Protein AF-A0A9K3PBY8-F1 (afdb_monomer_lite)

pLDDT: mean 74.5, std 17.66, range [37.12, 93.19]

Structure (mmCIF, N/CA/C/O backbone):
data_AF-A0A9K3PBY8-F1
#
_entry.id   AF-A0A9K3PBY8-F1
#
loop_
_atom_site.group_PDB
_atom_site.id
_atom_site.type_symbol
_atom_site.label_atom_id
_atom_site.label_alt_id
_atom_site.label_comp_id
_atom_site.label_asym_id
_atom_site.label_entity_id
_atom_site.label_seq_id
_atom_site.pdbx_PDB_ins_code
_atom_site.Cartn_x
_atom_site.Cartn_y
_atom_site.Cartn_z
_atom_site.occupancy
_atom_site.B_iso_or_equiv
_atom_site.auth_seq_id
_atom_site.auth_comp_id
_atom_site.auth_asym_id
_atom_site.auth_atom_id
_atom_site.pdbx_PDB_model_num
ATOM 1 N N . MET A 1 1 ? -7.364 2.967 34.719 1.00 41.91 1 MET A N 1
ATOM 2 C CA . MET A 1 1 ? -7.931 3.936 35.688 1.00 41.91 1 MET A CA 1
ATOM 3 C C . MET A 1 1 ? -8.668 4.962 34.842 1.00 41.91 1 MET A C 1
ATOM 5 O O . MET A 1 1 ? -8.005 5.605 34.053 1.00 41.91 1 MET A O 1
ATOM 9 N N . TYR A 1 2 ? -9.995 4.992 34.735 1.00 37.12 2 TYR A N 1
ATOM 10 C CA . TYR A 1 2 ? -10.999 5.113 35.791 1.00 37.12 2 TYR A CA 1
ATOM 11 C C . TYR A 1 2 ? -12.204 4.194 35.511 1.00 37.12 2 TYR A C 1
ATOM 13 O O . TYR A 1 2 ? -12.783 4.234 34.431 1.00 37.12 2 TYR A O 1
ATOM 21 N N . MET A 1 3 ? -12.562 3.357 36.488 1.00 39.00 3 MET A N 1
ATOM 22 C CA . MET A 1 3 ? -13.798 2.569 36.519 1.00 39.00 3 MET A CA 1
ATOM 23 C C . MET A 1 3 ? -14.733 3.231 37.530 1.00 39.00 3 MET A C 1
ATOM 25 O O . MET A 1 3 ? -14.673 2.937 38.721 1.00 39.00 3 MET A O 1
ATOM 29 N N . THR A 1 4 ? -15.563 4.167 37.081 1.00 41.91 4 THR A N 1
ATOM 30 C CA . THR A 1 4 ? -16.670 4.680 37.891 1.00 41.91 4 THR A CA 1
ATOM 31 C C . THR A 1 4 ? -17.862 3.756 37.693 1.00 41.91 4 THR A C 1
ATOM 33 O O . THR A 1 4 ? -18.598 3.847 36.714 1.00 41.91 4 THR A O 1
ATOM 36 N N . VAL A 1 5 ? -18.020 2.825 38.632 1.00 45.22 5 VAL A N 1
ATOM 37 C CA . VAL A 1 5 ? -19.186 1.948 38.745 1.00 45.22 5 VAL A CA 1
ATOM 38 C C . VAL A 1 5 ? -20.350 2.815 39.228 1.00 45.22 5 VAL A C 1
ATOM 40 O O . VAL A 1 5 ? -20.573 2.975 40.427 1.00 45.22 5 VAL A O 1
ATOM 43 N N . LEU A 1 6 ? -21.048 3.473 38.298 1.00 46.47 6 LEU A N 1
ATOM 44 C CA . LEU A 1 6 ? -22.299 4.146 38.627 1.00 46.47 6 LEU A CA 1
ATOM 45 C C . LEU A 1 6 ? -23.311 3.056 38.985 1.00 46.47 6 LEU A C 1
ATOM 47 O O . LEU A 1 6 ? -23.715 2.267 38.133 1.00 46.47 6 LEU A O 1
ATOM 51 N N . SER A 1 7 ? -23.687 3.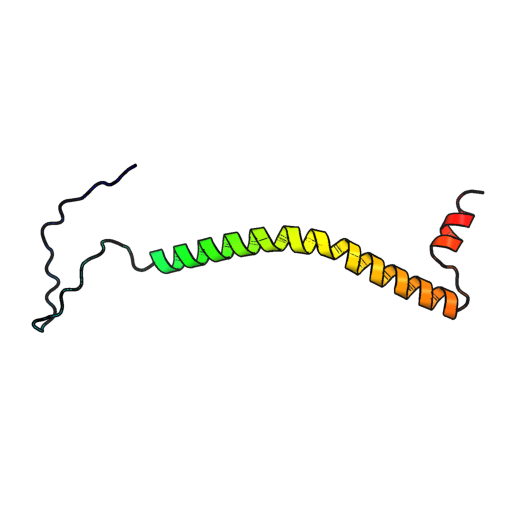011 40.261 1.00 44.19 7 SER A N 1
ATOM 52 C CA . SER A 1 7 ? -24.794 2.214 40.782 1.00 44.19 7 SER A CA 1
ATOM 53 C C . SER A 1 7 ? -26.086 2.636 40.075 1.00 44.19 7 SER A C 1
ATOM 55 O O . SER A 1 7 ? -26.786 3.558 40.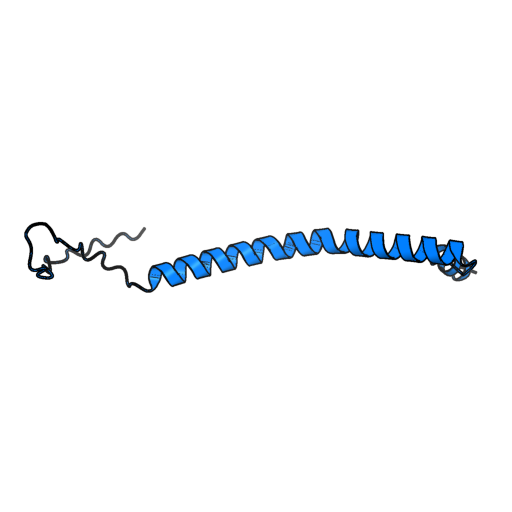498 1.00 44.19 7 SER A O 1
ATOM 57 N N . LEU A 1 8 ? -26.365 2.013 38.929 1.00 44.91 8 LEU A N 1
ATOM 58 C CA . LEU A 1 8 ? -27.618 2.182 38.214 1.00 44.91 8 LEU A CA 1
ATOM 59 C C . LEU A 1 8 ? -28.689 1.440 39.013 1.00 44.91 8 LEU A C 1
ATOM 61 O O . LEU A 1 8 ? -28.770 0.212 38.985 1.00 44.91 8 LEU A O 1
ATOM 65 N N . LYS A 1 9 ? -29.542 2.201 39.710 1.00 47.59 9 LYS A N 1
ATOM 66 C CA . LYS A 1 9 ? -30.887 1.735 40.061 1.00 47.59 9 LYS A CA 1
ATOM 67 C C . LYS A 1 9 ? -31.478 1.095 38.807 1.00 47.59 9 LYS A C 1
ATOM 69 O O . LYS A 1 9 ? -31.576 1.747 37.773 1.00 47.59 9 LYS A O 1
ATOM 74 N N . CYS A 1 10 ? -31.784 -0.192 38.920 1.00 43.00 10 CYS A N 1
ATOM 75 C CA . CYS A 1 10 ? -32.235 -1.067 37.850 1.00 43.00 10 CYS A CA 1
ATOM 76 C C . CYS A 1 10 ? -33.437 -0.453 37.109 1.00 43.00 10 CYS A C 1
ATOM 78 O O . CYS A 1 10 ? -34.579 -0.572 37.549 1.00 43.00 10 CYS A O 1
ATOM 80 N N . CYS A 1 11 ? -33.182 0.235 35.994 1.00 46.44 11 CYS A N 1
ATOM 81 C CA . CYS A 1 11 ? -34.220 0.627 35.052 1.00 46.44 11 CYS A CA 1
ATOM 82 C C . CYS A 1 11 ? -34.608 -0.624 34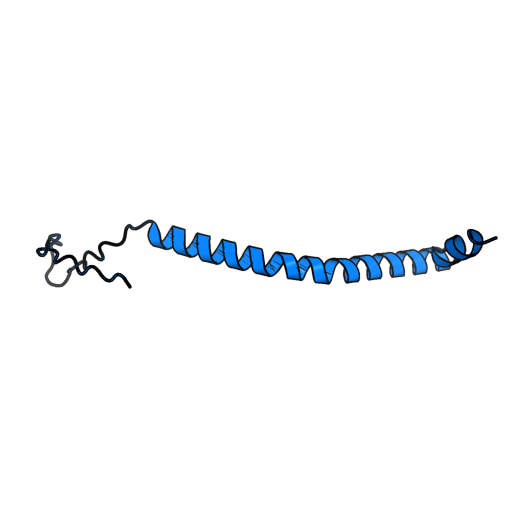.265 1.00 46.44 11 CYS A C 1
ATOM 84 O O . CYS A 1 11 ? -34.015 -0.940 33.236 1.00 46.44 11 CYS A O 1
ATOM 86 N N . THR A 1 12 ? -35.584 -1.369 34.779 1.00 48.31 12 THR A N 1
ATOM 87 C CA . THR A 1 12 ? -36.192 -2.500 34.078 1.00 48.31 12 THR A CA 1
ATOM 88 C C . THR A 1 12 ? -36.992 -1.978 32.885 1.00 48.31 12 THR A C 1
ATOM 90 O O . THR A 1 12 ? -38.153 -1.583 33.022 1.00 48.31 12 THR A O 1
ATOM 93 N N . CYS A 1 13 ? -36.374 -1.955 31.706 1.00 48.34 13 CYS A N 1
ATOM 94 C CA . CYS A 1 13 ? -37.075 -1.789 30.438 1.00 48.34 13 CYS A CA 1
ATOM 95 C C . CYS A 1 13 ? -37.995 -3.004 30.265 1.00 48.34 13 CYS A C 1
ATOM 97 O O . CYS A 1 13 ? -37.533 -4.118 30.046 1.00 48.34 13 CYS A O 1
ATOM 99 N N . ARG A 1 14 ? -39.298 -2.801 30.453 1.00 46.03 14 ARG A N 1
ATOM 100 C CA . ARG A 1 14 ? -40.324 -3.846 30.469 1.00 46.03 14 ARG A CA 1
ATOM 101 C C . ARG A 1 14 ? -40.494 -4.460 29.072 1.00 46.03 14 ARG A C 1
ATOM 103 O O . ARG A 1 14 ? -41.306 -3.977 28.287 1.00 46.03 14 ARG A O 1
ATOM 110 N N . LEU A 1 15 ? -39.757 -5.525 28.765 1.00 54.84 15 LEU A N 1
ATOM 111 C CA . LEU A 1 15 ? -40.085 -6.417 27.655 1.00 54.84 15 LEU A CA 1
ATOM 112 C C . LEU A 1 15 ? -41.156 -7.405 28.119 1.00 54.84 15 LEU A C 1
ATOM 114 O O . LEU A 1 15 ? -41.116 -7.925 29.230 1.00 54.84 15 LEU A O 1
ATOM 118 N N . LYS A 1 16 ? -42.184 -7.591 27.293 1.00 52.59 16 LYS A N 1
ATOM 119 C CA . LYS A 1 16 ? -43.453 -8.256 27.631 1.00 52.59 16 LYS A CA 1
ATOM 120 C C . LYS A 1 16 ? -43.359 -9.781 27.865 1.00 52.59 16 LYS A C 1
ATOM 122 O O . LYS A 1 16 ? -44.409 -10.413 27.943 1.00 52.59 16 LYS A O 1
ATOM 127 N N . SER A 1 17 ? -42.167 -10.358 28.032 1.00 56.00 17 SER A N 1
ATOM 128 C CA . SER A 1 17 ? -41.957 -11.809 28.137 1.00 56.00 17 SER A CA 1
ATOM 129 C C . SER A 1 17 ? -40.955 -12.177 29.243 1.00 56.00 17 SER A C 1
ATOM 131 O O . SER A 1 17 ? -39.952 -11.480 29.416 1.00 56.00 17 SER A O 1
ATOM 133 N N . PRO A 1 18 ? -41.179 -13.273 29.996 1.00 50.66 18 PRO A N 1
ATOM 134 C CA . PRO A 1 18 ? -40.233 -13.739 31.005 1.00 50.66 18 PRO A CA 1
ATOM 135 C C . PRO A 1 18 ? -38.978 -14.297 30.315 1.00 50.66 18 PRO A C 1
ATOM 137 O O . PRO A 1 18 ? -39.031 -15.347 29.683 1.00 50.66 18 PRO A O 1
ATOM 140 N N . GLY A 1 19 ? -37.866 -13.562 30.406 1.00 57.19 19 GLY A N 1
ATOM 141 C CA . GLY A 1 19 ? -36.578 -13.899 29.778 1.00 57.19 19 GLY A CA 1
ATOM 142 C C . GLY A 1 19 ? -35.894 -12.717 29.081 1.00 57.19 19 GLY A C 1
ATOM 143 O O . GLY A 1 19 ? -34.676 -12.722 28.927 1.00 57.19 19 GLY A O 1
ATOM 144 N N . ASP A 1 20 ? -36.646 -11.669 28.740 1.00 55.53 20 ASP A N 1
ATOM 145 C CA . ASP A 1 20 ? -36.110 -10.482 28.074 1.00 55.53 20 ASP A CA 1
ATOM 146 C C . ASP A 1 20 ? -35.606 -9.447 29.094 1.00 55.53 20 ASP A C 1
ATOM 148 O O . ASP A 1 20 ? -36.268 -8.457 29.417 1.00 55.53 20 ASP A O 1
ATOM 152 N N . ALA A 1 21 ? -34.402 -9.663 29.615 1.00 59.88 21 ALA A N 1
ATOM 153 C CA . ALA A 1 21 ? -33.636 -8.603 30.257 1.00 59.88 21 ALA A CA 1
ATOM 154 C C . ALA A 1 21 ? -32.670 -8.017 29.222 1.00 59.88 21 ALA A C 1
ATOM 156 O O . ALA A 1 21 ? -31.565 -8.527 29.037 1.00 59.88 21 ALA A O 1
ATOM 157 N N . ILE A 1 22 ? -33.059 -6.932 28.542 1.00 57.78 22 ILE A N 1
ATOM 158 C CA . ILE A 1 22 ? -32.060 -6.115 27.842 1.00 57.78 22 ILE A CA 1
ATOM 159 C C . 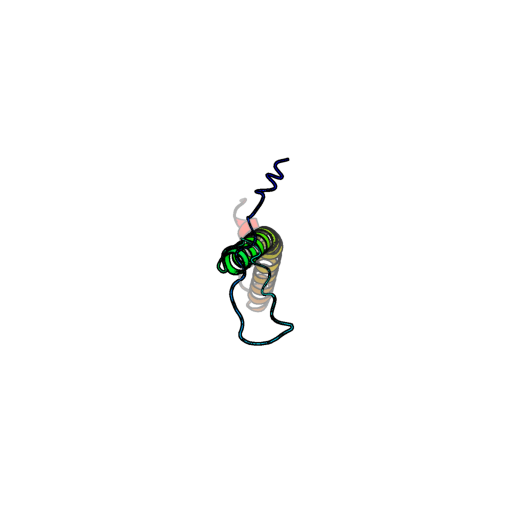ILE A 1 22 ? -31.228 -5.450 28.934 1.00 57.78 22 ILE A C 1
ATOM 161 O O . ILE A 1 22 ? -31.675 -4.509 29.592 1.00 57.78 22 ILE A O 1
ATOM 165 N N . VAL A 1 23 ? -30.022 -5.972 29.153 1.00 63.12 23 VAL A N 1
ATOM 166 C CA . VAL A 1 23 ? -29.027 -5.328 30.005 1.00 63.12 23 VAL A CA 1
ATOM 167 C C . VAL A 1 23 ? -28.743 -3.971 29.376 1.00 63.12 23 VAL A C 1
ATOM 169 O O . VAL A 1 23 ? -28.169 -3.891 28.291 1.00 63.12 23 VAL A O 1
ATOM 172 N N . ALA A 1 24 ? -29.186 -2.899 30.031 1.00 63.41 24 ALA A N 1
ATOM 173 C CA . ALA A 1 24 ? -28.816 -1.549 29.647 1.00 63.41 24 ALA A CA 1
ATOM 174 C C . ALA A 1 24 ? -27.301 -1.424 29.844 1.00 63.41 24 ALA A C 1
ATOM 176 O O . ALA A 1 24 ? -26.822 -1.163 30.944 1.00 63.41 24 ALA A O 1
ATOM 177 N N . THR A 1 25 ? -26.540 -1.652 28.776 1.00 67.62 25 THR A N 1
ATOM 178 C CA . THR A 1 25 ? -25.073 -1.605 28.798 1.00 67.62 25 THR A CA 1
ATOM 179 C C . THR A 1 25 ? -24.553 -0.197 29.099 1.00 67.62 25 THR A C 1
ATOM 181 O O . THR A 1 25 ? -23.370 -0.033 29.370 1.00 67.62 25 THR A O 1
ATOM 184 N N . GLY A 1 26 ? -25.415 0.829 29.034 1.00 69.19 26 GLY A N 1
ATOM 185 C CA . GLY A 1 26 ? -25.046 2.243 29.158 1.00 69.19 26 GLY A CA 1
ATOM 186 C C . GLY A 1 26 ? -24.212 2.753 27.980 1.00 69.19 26 GLY A C 1
ATOM 187 O O . GLY A 1 26 ? -23.845 3.923 27.943 1.00 69.19 26 GLY A O 1
ATOM 188 N N . VAL A 1 27 ? -23.922 1.880 27.013 1.00 70.00 27 VAL A N 1
ATOM 189 C CA . VAL A 1 27 ? -23.081 2.156 25.860 1.00 70.00 27 VAL A CA 1
ATOM 190 C C . VAL A 1 27 ? -23.968 2.664 24.723 1.00 70.00 27 VAL A C 1
ATOM 192 O O . VAL A 1 27 ? -24.853 1.933 24.271 1.00 70.00 27 VAL A O 1
ATOM 195 N N . PRO A 1 28 ? -23.759 3.900 24.240 1.00 74.94 28 PRO A N 1
ATOM 196 C CA . PRO A 1 28 ? -24.533 4.432 23.131 1.00 74.94 28 PRO A CA 1
ATOM 197 C C . PRO A 1 28 ? -24.385 3.558 21.874 1.00 74.94 28 PRO A C 1
ATOM 199 O O . PRO A 1 28 ? -23.279 3.100 21.577 1.00 74.94 28 PRO A O 1
ATOM 202 N N . PRO A 1 29 ? -25.451 3.375 21.077 1.00 72.25 29 PRO A N 1
ATOM 203 C CA . PRO A 1 29 ? -25.437 2.476 19.918 1.00 72.25 29 PRO A CA 1
ATOM 204 C C . PRO A 1 29 ? -24.421 2.884 18.840 1.00 72.25 29 PRO A C 1
ATOM 206 O O . PRO A 1 29 ? -24.016 2.056 18.033 1.00 72.25 29 PRO A O 1
ATOM 209 N N . HIS A 1 30 ? -23.973 4.144 18.838 1.00 78.56 30 HIS A N 1
ATOM 210 C CA . HIS A 1 30 ? -22.973 4.646 17.899 1.00 78.56 30 HIS A CA 1
ATOM 211 C C . HIS A 1 30 ? -21.528 4.254 18.264 1.00 78.56 30 HIS A C 1
ATOM 213 O O . HIS A 1 30 ? -20.629 4.491 17.456 1.00 78.56 30 HIS A O 1
ATOM 219 N N . ILE A 1 31 ? -21.267 3.660 19.442 1.00 84.56 31 ILE A N 1
ATOM 220 C CA . ILE A 1 31 ? -19.898 3.285 19.837 1.00 84.56 31 ILE A CA 1
ATOM 221 C C . ILE A 1 31 ? -19.287 2.282 18.852 1.00 84.56 31 ILE A C 1
ATOM 223 O O . ILE A 1 31 ? -18.089 2.335 18.593 1.00 84.56 31 ILE A O 1
ATOM 227 N N . SER A 1 32 ? -20.102 1.377 18.299 1.00 83.12 32 SER A N 1
ATOM 228 C CA . SER A 1 32 ? -19.649 0.358 17.350 1.00 83.12 32 SER A CA 1
ATOM 229 C C . SER A 1 32 ? -19.130 1.024 16.081 1.00 83.12 32 SER A C 1
ATOM 231 O O . SER A 1 32 ? -18.040 0.712 15.611 1.00 83.12 32 SER A O 1
ATOM 233 N N . ILE A 1 33 ? -19.851 2.032 15.588 1.00 87.81 33 ILE A N 1
ATOM 234 C CA . ILE A 1 33 ? -19.445 2.854 14.446 1.00 87.81 33 ILE A CA 1
ATOM 235 C C . ILE A 1 33 ? -18.111 3.550 14.745 1.00 87.81 33 ILE A C 1
ATOM 237 O O . ILE A 1 33 ? -17.200 3.494 13.921 1.00 87.81 33 ILE A O 1
ATOM 241 N N . LEU A 1 34 ? -17.953 4.144 15.933 1.00 88.44 34 LEU A N 1
ATOM 242 C CA . LEU A 1 34 ? -16.694 4.787 16.333 1.00 88.44 34 LEU A CA 1
ATOM 243 C C . LEU A 1 34 ? -15.525 3.792 16.408 1.00 88.44 34 LEU A C 1
ATOM 245 O O . LEU A 1 34 ? -14.424 4.107 15.959 1.00 88.44 34 LEU A O 1
ATOM 249 N N . GLN A 1 35 ? -15.758 2.581 16.917 1.00 87.56 35 GLN A N 1
ATOM 250 C CA . GLN A 1 35 ? -14.753 1.515 16.957 1.00 87.56 35 GLN A CA 1
ATOM 251 C C . GLN A 1 35 ? -14.337 1.076 15.547 1.00 87.56 35 GLN A C 1
ATOM 253 O O . GLN A 1 35 ? -13.142 0.945 15.268 1.00 87.56 35 GLN A O 1
ATOM 258 N N . HIS A 1 36 ? -15.298 0.910 14.634 1.00 90.25 36 HIS A N 1
ATOM 259 C CA . HIS A 1 36 ? -15.011 0.597 13.233 1.00 90.25 36 HIS A CA 1
ATOM 260 C C . HIS A 1 36 ? -14.219 1.719 12.550 1.00 90.25 36 HIS A C 1
ATOM 262 O O . HIS A 1 36 ? -13.230 1.438 11.871 1.00 90.25 36 HIS A O 1
ATOM 268 N N . MET A 1 37 ? -14.586 2.984 12.779 1.00 90.88 37 MET A N 1
ATOM 269 C CA . MET A 1 37 ? -13.853 4.140 12.246 1.00 90.88 37 MET A CA 1
ATOM 270 C C . MET A 1 37 ? -12.415 4.192 12.776 1.00 90.88 37 MET A C 1
ATOM 272 O O . MET A 1 37 ? -11.484 4.449 12.015 1.00 90.88 37 MET A O 1
ATOM 276 N N . GLN A 1 38 ? -12.212 3.891 14.060 1.00 92.50 38 GLN A N 1
ATOM 277 C CA . GLN A 1 38 ? -10.879 3.847 14.657 1.00 92.50 38 GLN A CA 1
ATOM 278 C C . GLN A 1 38 ? -10.022 2.719 14.069 1.00 92.50 38 GLN A C 1
ATOM 280 O O . GLN A 1 38 ? -8.839 2.927 13.795 1.00 92.50 38 GLN A O 1
ATOM 285 N N . SER A 1 39 ? -10.604 1.537 13.849 1.00 91.94 39 SER A N 1
ATOM 286 C CA . SER A 1 39 ? -9.907 0.429 13.188 1.00 91.94 39 SER A CA 1
ATOM 287 C C . SER A 1 39 ? -9.532 0.781 11.750 1.00 91.94 39 SER A C 1
ATOM 289 O O . SER A 1 39 ? -8.411 0.507 11.331 1.00 91.94 39 SER A O 1
ATOM 291 N N . LEU A 1 40 ? -10.439 1.416 11.004 1.00 93.19 40 LEU A N 1
ATOM 292 C CA . LEU A 1 40 ? -10.176 1.853 9.636 1.00 93.19 40 LEU A CA 1
ATOM 293 C C . LEU A 1 40 ? -9.041 2.882 9.588 1.00 93.19 40 LEU A C 1
ATOM 295 O O . LEU A 1 40 ? -8.130 2.748 8.777 1.00 93.19 40 LEU A O 1
ATOM 299 N N . ALA A 1 41 ? -9.058 3.868 10.489 1.00 92.88 41 ALA A N 1
ATOM 300 C CA . ALA A 1 41 ? -8.013 4.883 10.570 1.00 92.88 41 ALA A CA 1
ATOM 301 C C . ALA A 1 41 ? -6.627 4.276 10.844 1.00 92.88 41 ALA A C 1
ATOM 303 O O . ALA A 1 41 ? -5.640 4.719 10.258 1.00 92.88 41 ALA A O 1
ATOM 304 N N . LYS A 1 42 ? -6.542 3.247 11.698 1.00 92.88 42 LYS A N 1
ATOM 305 C CA . LYS A 1 42 ? -5.289 2.513 11.940 1.00 92.88 42 LYS A CA 1
ATOM 306 C C . LYS A 1 42 ? -4.822 1.776 10.689 1.00 92.88 42 LYS A C 1
ATOM 308 O O . LYS A 1 42 ? -3.709 2.007 10.239 1.00 92.88 42 LYS A O 1
ATOM 313 N N . ASN A 1 43 ? -5.708 0.994 10.074 1.00 92.25 43 ASN A N 1
ATOM 314 C CA . ASN A 1 43 ? -5.375 0.223 8.876 1.00 92.25 43 ASN A CA 1
ATOM 315 C C . ASN A 1 43 ? -4.874 1.123 7.735 1.00 92.25 43 ASN A C 1
ATOM 317 O O . ASN A 1 43 ? -3.908 0.785 7.060 1.00 92.25 43 ASN A O 1
ATOM 321 N N . VAL A 1 44 ? -5.498 2.287 7.528 1.00 90.62 44 VAL A N 1
ATOM 322 C CA . VAL A 1 44 ? -5.052 3.246 6.505 1.00 90.62 44 VAL A CA 1
ATOM 323 C C . VAL A 1 44 ? -3.669 3.811 6.838 1.00 90.62 44 VAL A C 1
ATOM 325 O O . VAL A 1 44 ? -2.817 3.868 5.953 1.00 90.62 44 VAL A O 1
ATOM 328 N N . ASN A 1 45 ? -3.416 4.178 8.099 1.00 92.62 45 ASN A N 1
ATOM 329 C CA . ASN A 1 45 ? -2.093 4.647 8.525 1.00 92.62 45 ASN A CA 1
ATOM 330 C C . ASN A 1 45 ? -1.002 3.586 8.341 1.00 92.62 45 ASN A C 1
ATOM 332 O O . ASN A 1 45 ? 0.128 3.945 8.027 1.00 92.62 45 ASN A O 1
ATOM 336 N N . ASP A 1 46 ? -1.334 2.304 8.481 1.00 91.25 46 ASP A N 1
ATOM 337 C CA . ASP A 1 46 ? -0.373 1.211 8.313 1.00 91.25 46 ASP A CA 1
ATOM 338 C C . ASP A 1 46 ? -0.067 0.915 6.832 1.00 91.25 46 ASP A C 1
ATOM 340 O O . ASP A 1 46 ? 1.051 0.523 6.491 1.00 91.25 46 ASP A O 1
ATOM 344 N N . VAL A 1 47 ? -1.028 1.140 5.928 1.00 91.56 47 VAL A N 1
ATOM 345 C CA . VAL A 1 47 ? -0.869 0.889 4.482 1.00 91.56 47 VAL A CA 1
ATOM 346 C C . VAL A 1 47 ? -0.041 1.975 3.789 1.00 91.56 47 VAL A C 1
ATOM 348 O O . VAL A 1 47 ? 0.782 1.663 2.929 1.00 91.56 47 VAL A O 1
ATOM 351 N N . VAL A 1 48 ? -0.204 3.247 4.163 1.00 90.81 48 VAL A N 1
ATOM 352 C CA . VAL A 1 48 ? 0.539 4.375 3.560 1.00 90.81 48 VAL A CA 1
ATOM 353 C C . VAL A 1 48 ? 2.067 4.168 3.533 1.00 90.81 48 VAL A C 1
ATOM 355 O O . VAL A 1 48 ? 2.653 4.288 2.453 1.00 90.81 48 VAL A O 1
ATOM 358 N N . PRO A 1 49 ? 2.747 3.809 4.639 1.00 90.44 49 PRO A N 1
ATOM 359 C CA . PRO A 1 49 ? 4.190 3.582 4.618 1.00 90.44 49 PRO A CA 1
ATOM 360 C C . PRO A 1 49 ? 4.580 2.331 3.821 1.00 90.44 49 PRO A C 1
ATOM 362 O O . PRO A 1 49 ? 5.692 2.264 3.301 1.00 90.44 49 PRO A O 1
ATOM 365 N N . GLN A 1 50 ? 3.696 1.337 3.691 1.00 90.25 50 GLN A N 1
ATOM 366 C CA . GLN A 1 50 ? 3.947 0.179 2.827 1.00 90.25 50 GLN A CA 1
ATOM 367 C C . GLN A 1 50 ? 3.904 0.573 1.348 1.00 90.25 50 GLN A C 1
ATOM 369 O O . GLN A 1 50 ? 4.789 0.185 0.590 1.00 90.25 50 GLN A O 1
ATOM 374 N N . LEU A 1 51 ? 2.946 1.413 0.946 1.00 85.75 51 LEU A N 1
ATOM 375 C CA . LEU A 1 51 ? 2.877 1.942 -0.420 1.00 85.75 51 LEU A CA 1
ATOM 376 C C . LEU A 1 51 ? 4.112 2.778 -0.771 1.00 85.75 51 LEU A C 1
ATOM 378 O O . LEU A 1 51 ? 4.667 2.629 -1.858 1.00 85.75 51 LEU A O 1
ATOM 382 N N . GLN A 1 52 ? 4.593 3.598 0.166 1.00 88.94 52 GLN A N 1
ATOM 383 C CA . GLN A 1 52 ? 5.828 4.367 -0.016 1.00 88.94 52 GLN A CA 1
ATOM 384 C C . GLN A 1 52 ? 7.065 3.480 -0.212 1.00 88.94 52 GLN A C 1
ATOM 386 O O . GLN A 1 52 ? 7.987 3.885 -0.913 1.00 88.94 52 GLN A O 1
ATOM 391 N N . LYS A 1 53 ? 7.088 2.270 0.361 1.00 89.62 53 LYS A N 1
ATOM 392 C CA . LYS A 1 53 ? 8.177 1.301 0.148 1.00 89.62 53 LYS A CA 1
ATOM 393 C C . LYS A 1 53 ? 8.108 0.615 -1.214 1.00 89.62 53 LYS A C 1
ATOM 395 O O . LYS A 1 53 ? 9.151 0.303 -1.769 1.00 89.62 53 LYS A O 1
ATOM 400 N N . VAL A 1 54 ? 6.906 0.385 -1.741 1.00 91.62 54 VAL A N 1
ATOM 401 C CA . VAL A 1 54 ? 6.701 -0.305 -3.028 1.00 91.62 54 VAL A CA 1
ATOM 402 C C . VAL A 1 54 ? 6.875 0.643 -4.218 1.00 91.62 54 VAL A C 1
ATOM 404 O O . VAL A 1 54 ? 7.313 0.221 -5.286 1.00 91.62 54 VAL A O 1
ATOM 407 N N . ALA A 1 55 ? 6.566 1.931 -4.051 1.00 89.44 55 ALA A N 1
ATOM 408 C CA . ALA A 1 55 ? 6.629 2.908 -5.138 1.00 89.44 55 ALA A CA 1
ATOM 409 C C . ALA A 1 55 ? 7.998 2.977 -5.858 1.00 89.44 55 ALA A C 1
ATOM 411 O O . ALA A 1 55 ? 7.996 2.963 -7.091 1.00 89.44 55 ALA A O 1
ATOM 412 N N . PRO A 1 56 ? 9.160 2.9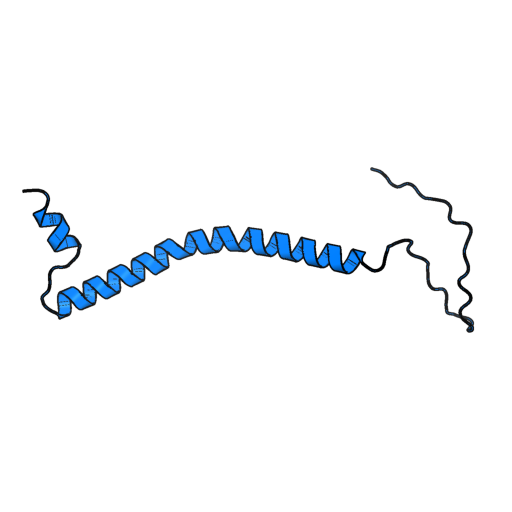85 -5.169 1.00 91.88 56 PRO A N 1
ATOM 413 C CA . PRO A 1 56 ? 10.465 2.977 -5.829 1.00 91.88 56 PRO A CA 1
ATOM 414 C C . PRO A 1 56 ? 10.697 1.744 -6.705 1.00 91.88 56 PRO A C 1
ATOM 416 O O . PRO A 1 56 ? 11.251 1.872 -7.792 1.00 91.88 56 PRO A O 1
ATOM 419 N N . ASP A 1 57 ? 10.250 0.565 -6.270 1.00 90.88 57 ASP A N 1
ATOM 420 C CA . ASP A 1 57 ? 10.421 -0.681 -7.025 1.00 90.88 57 ASP A CA 1
ATOM 421 C C . ASP A 1 57 ? 9.586 -0.682 -8.304 1.00 90.88 57 ASP A C 1
ATOM 423 O O . ASP A 1 57 ? 10.071 -1.075 -9.364 1.00 90.88 57 ASP A O 1
ATOM 427 N N . VAL A 1 58 ? 8.356 -0.168 -8.227 1.00 91.50 58 VAL A N 1
ATOM 428 C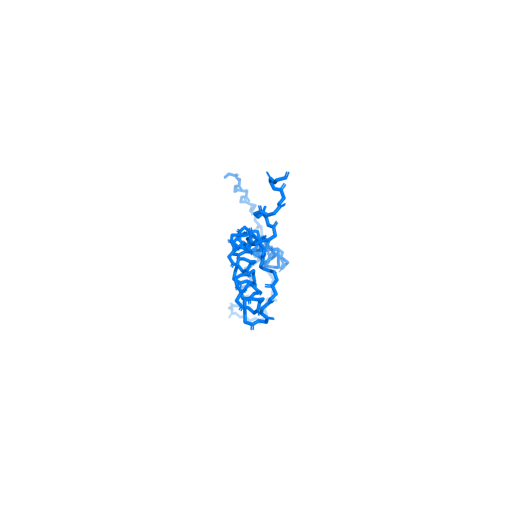 CA . VAL A 1 58 ? 7.496 0.002 -9.405 1.00 91.50 58 VAL A CA 1
ATOM 429 C C . VAL A 1 58 ? 8.119 0.990 -10.389 1.00 91.50 58 VAL A C 1
ATOM 431 O O . VAL A 1 58 ? 8.193 0.698 -11.580 1.00 91.50 58 VAL A O 1
ATOM 434 N N . ILE A 1 59 ? 8.598 2.141 -9.904 1.00 92.12 59 ILE A N 1
ATOM 435 C CA . ILE A 1 59 ? 9.246 3.153 -10.751 1.00 92.12 59 ILE A CA 1
ATOM 436 C C . ILE A 1 59 ? 10.492 2.571 -11.423 1.00 92.12 59 ILE A C 1
ATOM 438 O O . ILE A 1 59 ? 10.681 2.758 -12.623 1.00 92.12 59 ILE A O 1
ATOM 442 N N . ARG A 1 60 ? 11.309 1.821 -10.677 1.00 91.31 60 ARG A N 1
ATOM 443 C CA . ARG A 1 60 ? 12.494 1.137 -11.204 1.00 91.31 60 ARG A CA 1
ATOM 444 C C . ARG A 1 60 ? 12.132 0.183 -12.340 1.00 91.31 60 ARG A C 1
ATOM 446 O O . ARG A 1 60 ? 12.705 0.296 -13.416 1.00 91.31 60 ARG A O 1
ATOM 453 N N . GLY A 1 61 ? 11.129 -0.675 -12.142 1.00 92.06 61 GLY A N 1
ATOM 454 C CA . GLY A 1 61 ? 10.680 -1.606 -13.181 1.00 92.06 61 GLY A CA 1
ATOM 455 C C . GLY A 1 61 ? 10.150 -0.902 -14.436 1.00 92.06 61 GLY A C 1
ATOM 456 O O . GLY A 1 61 ? 10.367 -1.370 -15.552 1.00 92.06 61 GLY A O 1
ATOM 457 N N . VAL A 1 62 ? 9.497 0.256 -14.281 1.00 91.31 62 VAL A N 1
ATOM 458 C CA . VAL A 1 62 ? 9.071 1.081 -15.424 1.00 91.31 62 VAL A CA 1
ATOM 459 C C . VAL A 1 62 ? 10.275 1.645 -16.180 1.00 91.31 62 VAL A C 1
ATOM 461 O O . VAL A 1 62 ? 10.290 1.591 -17.409 1.00 91.31 62 VAL A O 1
ATOM 464 N N . ILE A 1 63 ? 11.281 2.164 -15.472 1.00 89.25 63 ILE A N 1
ATOM 465 C CA . ILE A 1 63 ? 12.505 2.699 -16.087 1.00 89.25 63 ILE A CA 1
ATOM 466 C C . ILE A 1 63 ? 13.246 1.598 -16.853 1.00 89.25 63 ILE A C 1
ATOM 468 O O . ILE A 1 63 ? 13.578 1.801 -18.018 1.00 89.25 63 ILE A O 1
ATOM 472 N N . GLU A 1 64 ? 13.424 0.422 -16.250 1.00 89.81 64 GLU A N 1
ATOM 473 C CA . GLU A 1 64 ? 14.091 -0.725 -16.884 1.00 89.81 64 GLU A CA 1
ATOM 474 C C . GLU A 1 64 ? 13.395 -1.146 -18.191 1.00 89.81 64 GLU A C 1
ATOM 476 O O . GLU A 1 64 ? 14.041 -1.406 -19.209 1.00 89.81 64 GLU A O 1
ATOM 481 N N . GLU A 1 65 ? 12.060 -1.173 -18.206 1.00 90.19 65 GLU A N 1
ATOM 482 C CA . GLU A 1 65 ? 11.298 -1.521 -19.409 1.00 90.19 65 GLU A CA 1
ATOM 483 C C . GLU A 1 65 ? 11.389 -0.429 -20.490 1.00 90.19 65 GLU A C 1
ATOM 485 O O . GLU A 1 65 ? 11.459 -0.741 -21.683 1.00 90.19 65 GLU A O 1
ATOM 490 N N . ILE A 1 66 ? 11.432 0.850 -20.100 1.00 88.00 66 ILE A N 1
ATOM 491 C CA . ILE A 1 66 ? 11.665 1.963 -21.032 1.00 88.00 66 ILE A CA 1
ATOM 492 C C . ILE A 1 66 ? 13.064 1.856 -21.646 1.00 88.00 66 ILE A C 1
ATOM 494 O O . ILE A 1 66 ? 13.197 1.961 -22.866 1.00 88.00 66 ILE A O 1
ATOM 498 N N . GLU A 1 67 ? 14.091 1.596 -20.840 1.00 87.00 67 GLU A N 1
ATOM 499 C CA . GLU A 1 67 ? 15.470 1.423 -21.310 1.00 87.00 67 GLU A CA 1
ATOM 500 C C . GLU A 1 67 ? 15.588 0.243 -22.276 1.00 87.00 67 GLU A C 1
ATOM 502 O O . GLU A 1 67 ? 16.160 0.375 -23.361 1.00 87.00 67 GLU A O 1
ATOM 507 N N . LYS A 1 68 ? 14.969 -0.893 -21.946 1.00 88.44 68 LYS A N 1
ATOM 508 C CA . LYS A 1 68 ? 14.918 -2.066 -22.826 1.00 88.44 68 LYS A CA 1
ATOM 509 C C . LYS A 1 68 ? 14.302 -1.745 -24.189 1.00 88.44 68 LYS A C 1
ATOM 511 O O . LYS A 1 68 ? 14.814 -2.175 -25.230 1.00 88.44 68 LYS A O 1
ATOM 516 N N . ARG A 1 69 ? 13.209 -0.980 -24.205 1.00 86.38 69 ARG A N 1
ATOM 517 C CA . ARG A 1 69 ? 12.562 -0.536 -25.450 1.00 86.38 69 ARG A CA 1
ATOM 518 C C . ARG A 1 69 ? 13.422 0.465 -26.209 1.00 86.38 69 ARG A C 1
ATOM 520 O O . ARG A 1 69 ? 13.525 0.343 -27.425 1.00 86.38 69 ARG A O 1
ATOM 527 N N . ALA A 1 70 ? 14.072 1.392 -25.512 1.00 85.12 70 ALA A N 1
ATOM 528 C CA . ALA A 1 70 ? 14.969 2.370 -26.120 1.00 85.12 70 ALA A CA 1
ATOM 529 C C . ALA A 1 70 ? 16.167 1.696 -26.809 1.00 85.12 70 ALA A C 1
ATOM 531 O O . ALA A 1 70 ? 16.476 2.039 -27.952 1.00 85.12 70 ALA A O 1
ATOM 532 N N . MET A 1 71 ? 16.760 0.675 -26.173 1.00 82.06 71 MET A N 1
ATOM 533 C CA . MET A 1 71 ? 17.801 -0.165 -26.781 1.00 82.06 71 MET A CA 1
ATOM 534 C C . MET A 1 71 ? 17.291 -0.882 -28.034 1.00 82.06 71 MET A C 1
ATOM 536 O O . MET A 1 71 ? 17.952 -0.872 -29.069 1.00 82.06 71 MET A O 1
ATOM 540 N N . THR A 1 72 ? 16.093 -1.470 -27.960 1.00 83.81 72 THR A N 1
ATOM 541 C CA . THR A 1 72 ? 15.477 -2.175 -29.100 1.00 83.81 72 THR A CA 1
ATOM 542 C C . THR A 1 72 ? 15.203 -1.228 -30.273 1.00 83.81 72 THR A C 1
ATOM 544 O O . THR A 1 72 ? 15.353 -1.613 -31.429 1.00 83.81 72 THR A O 1
ATOM 547 N N . ALA A 1 73 ? 14.827 0.018 -29.984 1.00 84.81 73 ALA A N 1
ATOM 548 C CA . ALA A 1 73 ? 14.567 1.053 -30.978 1.00 84.81 73 ALA A CA 1
ATOM 549 C C . ALA A 1 73 ? 15.841 1.748 -31.506 1.00 84.81 73 ALA A C 1
ATOM 551 O O . ALA A 1 73 ? 15.723 2.641 -32.341 1.00 84.81 73 ALA A O 1
ATOM 552 N N . VAL A 1 74 ? 17.040 1.362 -31.040 1.00 78.69 74 VAL A N 1
ATOM 553 C CA . VAL A 1 74 ? 18.324 2.020 -31.368 1.00 78.69 74 VAL A CA 1
ATOM 554 C C . VAL A 1 74 ? 18.271 3.527 -31.064 1.00 78.69 74 VAL A C 1
ATOM 556 O O . VAL A 1 74 ? 18.741 4.374 -31.819 1.00 78.69 74 VAL A O 1
ATOM 559 N N . THR A 1 75 ? 17.646 3.867 -29.938 1.00 77.06 75 THR A N 1
ATOM 560 C CA . THR A 1 75 ? 17.549 5.237 -29.414 1.00 77.06 75 THR A CA 1
ATOM 561 C C . THR A 1 75 ? 18.402 5.385 -28.156 1.00 77.06 75 THR A C 1
ATOM 563 O O . THR A 1 75 ? 18.801 4.393 -27.547 1.00 77.06 75 THR A O 1
ATOM 566 N N . VAL A 1 76 ? 18.708 6.626 -27.770 1.00 73.94 76 VAL A N 1
ATOM 567 C CA . VAL A 1 76 ? 19.554 6.919 -26.603 1.00 73.94 76 VAL A CA 1
ATOM 568 C C . VAL A 1 76 ? 18.864 6.444 -25.317 1.00 73.94 76 VAL A C 1
ATOM 570 O O . VAL A 1 76 ? 17.740 6.848 -25.022 1.00 73.94 76 VAL A O 1
ATOM 573 N N . THR A 1 77 ? 19.536 5.578 -24.554 1.00 79.00 77 THR A N 1
ATOM 574 C CA . THR A 1 77 ? 19.113 5.161 -23.207 1.00 79.00 77 THR A CA 1
ATOM 575 C C . THR A 1 77 ? 19.450 6.244 -22.181 1.00 79.00 77 THR A C 1
ATOM 577 O O . THR A 1 77 ? 20.302 7.093 -22.440 1.00 79.00 77 THR A O 1
ATOM 580 N N . ARG A 1 78 ? 18.826 6.210 -20.993 1.00 74.44 78 ARG A N 1
ATOM 581 C CA . ARG A 1 78 ? 19.171 7.131 -19.893 1.00 74.44 78 ARG A CA 1
ATOM 582 C C . ARG A 1 78 ? 20.678 7.121 -19.615 1.00 74.44 78 ARG A C 1
ATOM 584 O O . ARG A 1 78 ? 21.291 8.179 -19.600 1.00 74.44 78 ARG A O 1
ATOM 591 N N . ASP A 1 79 ? 21.272 5.938 -19.488 1.00 75.00 79 ASP A N 1
ATOM 592 C CA . ASP A 1 79 ? 22.707 5.789 -19.209 1.00 75.00 79 ASP A CA 1
ATOM 593 C C . ASP A 1 79 ? 23.582 6.377 -20.331 1.00 75.00 79 ASP A C 1
ATOM 595 O O . ASP A 1 79 ? 24.612 6.996 -20.067 1.00 75.00 79 ASP A O 1
ATOM 599 N N . GLY A 1 80 ? 23.151 6.235 -21.591 1.00 73.81 80 GLY A N 1
ATOM 600 C CA . GLY A 1 80 ? 23.824 6.849 -22.736 1.00 73.81 80 GLY A CA 1
ATOM 601 C C . GLY A 1 80 ? 23.734 8.377 -22.732 1.00 73.81 80 GLY A C 1
ATOM 602 O O . GLY A 1 80 ? 24.687 9.039 -23.130 1.00 73.81 80 GLY A O 1
ATOM 603 N N . LEU A 1 81 ? 22.621 8.942 -22.255 1.00 77.00 81 LEU A N 1
ATOM 604 C CA . LEU A 1 81 ? 22.459 10.387 -22.091 1.00 77.00 81 LEU A CA 1
ATOM 605 C C . LEU A 1 81 ? 23.324 10.919 -20.940 1.00 77.00 81 LEU A C 1
ATOM 607 O O . LEU A 1 81 ? 24.042 11.900 -21.127 1.00 77.00 81 LEU A O 1
ATOM 611 N N . GLU A 1 82 ? 23.305 10.261 -19.779 1.00 79.69 82 GLU A N 1
ATOM 612 C CA . GLU A 1 82 ? 24.097 10.663 -18.607 1.00 79.69 82 GLU A CA 1
ATOM 613 C C . GLU A 1 82 ? 25.603 10.667 -18.914 1.00 79.69 82 GLU A C 1
ATOM 615 O O . GLU A 1 82 ? 26.290 11.633 -18.576 1.00 79.69 82 GLU A O 1
ATOM 620 N N . ALA A 1 83 ? 26.102 9.669 -19.653 1.00 76.44 83 ALA A N 1
ATOM 621 C CA . ALA A 1 83 ? 27.503 9.602 -20.077 1.00 76.44 83 ALA A CA 1
ATOM 622 C C . ALA A 1 83 ? 27.958 10.804 -20.930 1.00 76.44 83 ALA A C 1
ATOM 624 O O . ALA A 1 83 ? 29.127 11.168 -20.882 1.00 76.44 83 ALA A O 1
ATOM 625 N N . THR A 1 84 ? 27.053 11.443 -21.679 1.00 66.56 84 THR A N 1
ATOM 626 C CA . THR A 1 84 ? 27.383 12.591 -22.551 1.00 66.56 84 THR A CA 1
ATOM 627 C C . THR A 1 84 ? 27.327 13.950 -21.855 1.00 66.56 84 THR A C 1
ATOM 629 O O . THR A 1 84 ? 27.696 14.954 -22.451 1.00 66.56 84 THR A O 1
ATOM 632 N N . THR A 1 85 ? 26.856 14.003 -20.607 1.00 66.62 85 THR A N 1
ATOM 633 C CA . THR A 1 85 ? 26.725 15.263 -19.848 1.00 66.62 85 THR A CA 1
ATOM 634 C C . THR A 1 85 ? 27.943 15.603 -18.980 1.00 66.62 85 THR A C 1
ATOM 636 O O . THR A 1 85 ? 27.934 16.633 -18.307 1.00 66.62 85 THR A O 1
ATOM 639 N N . TYR A 1 86 ? 28.982 14.758 -18.996 1.00 59.41 86 TYR A N 1
ATOM 640 C CA . TYR A 1 86 ? 30.221 14.923 -18.221 1.00 59.41 86 TYR A CA 1
ATOM 641 C C . TYR A 1 86 ? 31.463 15.296 -19.062 1.00 59.41 86 TYR A C 1
ATOM 643 O O . TYR A 1 86 ? 32.550 15.385 -18.490 1.00 59.41 86 TYR A O 1
ATOM 651 N N . ASP A 1 87 ? 31.296 15.552 -20.364 1.00 52.34 87 ASP A N 1
ATOM 652 C CA . ASP A 1 87 ? 32.284 16.185 -21.262 1.00 52.34 87 ASP A CA 1
ATOM 653 C C . ASP A 1 87 ? 31.890 17.647 -21.554 1.00 52.34 87 ASP A C 1
ATOM 655 O O . ASP A 1 87 ? 32.803 18.493 -21.708 1.00 52.34 87 ASP A O 1
#

Radius of gyration: 31.5 Å; chains: 1; bounding box: 76×30×72 Å

Organism: NCBI:txid303405

Foldseek 3Di:
DDDDPPPDPDPQPDDPDPPDRPPPPVDPPCVVVVVVVVVVVVVVVVVVVVCVVCVVVVVVVVLVVVQVVCVVVVHQRPVNVVVVVVD

Sequence (87 aa):
MYMTVLSLKCCTCRLKSPGDAIVATGVPPHISILQHMQSLAKNVNDVVPQLQKVAPDVIRGVIEEIEKRAMTAVTVTRDGLEATTYD

Secondary structure (DSSP, 8-state):
---------------SSTT---------TTHHHHHHHHHHHHHHHHHHHHHHHHHHHHHHHHHHHHHHHHHHTT---HHHHHHTT--